Protein AF-D7MYG1-F1 (afdb_monomer_lite)

Foldseek 3Di:
DDDDCVVLVVVLVVLVVQADPVRFGDDDDQDDDDPNPDTDRPPCCSRVVSVVSNVVSCCVVPVPPPPD

Secondary structure (DSSP, 8-state):
----SHHHHHHHHHHHHT--TTS-----S--EEETTTEEE--TTHHHHHHHHHHHHHHHHHH-S-S--

Radius of gyration: 15.65 Å; chains: 1; bounding box: 33×40×45 Å

Structure (mmCIF, N/CA/C/O backbone):
data_AF-D7MYG1-F1
#
_entry.id   AF-D7MYG1-F1
#
loop_
_atom_site.group_PDB
_atom_site.id
_atom_site.type_symbol
_atom_site.label_atom_id
_atom_site.label_alt_id
_atom_site.label_comp_id
_atom_site.label_asym_id
_atom_site.label_entity_id
_atom_site.label_seq_id
_atom_site.pdbx_PDB_ins_code
_atom_site.Cartn_x
_atom_site.Cartn_y
_atom_site.Cartn_z
_atom_site.occupancy
_atom_site.B_iso_or_equiv
_atom_site.auth_seq_id
_atom_site.auth_comp_id
_atom_site.auth_asym_id
_atom_site.auth_atom_id
_atom_site.pdbx_PDB_model_num
ATOM 1 N N . ALA A 1 1 ? -5.395 22.926 8.690 1.00 77.44 1 ALA A N 1
ATOM 2 C CA . ALA A 1 1 ? -6.520 22.754 7.751 1.00 77.44 1 ALA A CA 1
ATOM 3 C C . ALA A 1 1 ? -7.094 21.363 7.959 1.00 77.44 1 ALA A C 1
ATOM 5 O O . ALA A 1 1 ? -6.311 20.419 8.022 1.00 77.44 1 ALA A O 1
ATOM 6 N N . GLU A 1 2 ? -8.409 21.251 8.119 1.00 83.12 2 GLU A N 1
ATOM 7 C CA . GLU A 1 2 ? -9.114 19.966 8.174 1.00 83.12 2 GLU A CA 1
ATOM 8 C C . GLU A 1 2 ? -9.004 19.263 6.810 1.00 83.12 2 GLU A C 1
ATOM 10 O O . GLU A 1 2 ? -9.076 19.921 5.770 1.00 83.12 2 GLU A O 1
ATOM 15 N N . ARG A 1 3 ? -8.738 17.952 6.799 1.00 85.38 3 ARG A N 1
ATOM 16 C CA . ARG A 1 3 ? -8.601 17.152 5.570 1.00 85.38 3 ARG A CA 1
ATOM 17 C C . ARG A 1 3 ? -9.744 16.145 5.494 1.00 85.38 3 ARG A C 1
ATOM 19 O O . ARG A 1 3 ? -10.010 15.470 6.481 1.00 85.38 3 ARG A O 1
ATOM 26 N N . ASP A 1 4 ? -10.360 16.008 4.321 1.00 91.69 4 ASP A N 1
ATOM 27 C CA . ASP A 1 4 ? -11.380 14.985 4.059 1.00 91.69 4 ASP A CA 1
ATOM 28 C C . ASP A 1 4 ? -10.782 13.567 4.211 1.00 91.69 4 ASP A C 1
ATOM 30 O O . ASP A 1 4 ? -9.799 13.253 3.528 1.00 91.69 4 ASP A O 1
ATOM 34 N N . PRO A 1 5 ? -11.340 12.696 5.077 1.00 91.00 5 PRO A N 1
ATOM 35 C CA . PRO A 1 5 ? -10.851 11.331 5.268 1.00 91.00 5 PRO A CA 1
ATOM 36 C C . PRO A 1 5 ? -11.308 10.351 4.171 1.00 91.00 5 PRO A C 1
ATOM 38 O O . PRO A 1 5 ? -10.782 9.239 4.076 1.00 91.00 5 PRO A O 1
ATOM 41 N N . THR A 1 6 ? -12.251 10.733 3.304 1.00 95.19 6 THR A N 1
ATOM 42 C CA . THR A 1 6 ? -12.813 9.861 2.256 1.00 95.19 6 THR A CA 1
ATOM 43 C C . THR A 1 6 ? -11.754 9.187 1.367 1.00 95.19 6 THR A C 1
ATOM 45 O O . THR A 1 6 ? -11.878 7.981 1.118 1.00 95.19 6 THR A O 1
ATOM 48 N N . PRO A 1 7 ? -10.689 9.875 0.902 1.00 95.94 7 PRO A N 1
ATOM 49 C CA . PRO A 1 7 ? -9.637 9.237 0.112 1.00 95.94 7 PRO A CA 1
ATOM 50 C C . PRO A 1 7 ? -8.902 8.125 0.874 1.00 95.94 7 PRO A C 1
ATOM 52 O O . PRO A 1 7 ? -8.610 7.082 0.289 1.00 95.94 7 PRO A O 1
ATOM 55 N N . LEU A 1 8 ? -8.664 8.302 2.180 1.00 95.12 8 LEU A N 1
ATOM 56 C CA . LEU A 1 8 ? -8.018 7.292 3.027 1.00 95.12 8 LEU A CA 1
ATOM 57 C C . LEU A 1 8 ? -8.895 6.045 3.172 1.00 95.12 8 LEU A C 1
ATOM 59 O O . LEU A 1 8 ? -8.405 4.931 2.999 1.00 95.12 8 LEU A O 1
ATOM 63 N N . HIS A 1 9 ? -10.199 6.218 3.411 1.00 96.38 9 HIS A N 1
ATOM 64 C CA . HIS A 1 9 ? -11.139 5.095 3.498 1.00 96.38 9 HIS A CA 1
ATOM 65 C C . HIS A 1 9 ? -11.220 4.300 2.188 1.00 96.38 9 HIS A C 1
ATOM 67 O O . HIS A 1 9 ? -11.245 3.068 2.205 1.00 96.38 9 HIS A O 1
ATOM 73 N N . ARG A 1 10 ? -11.224 4.989 1.038 1.00 98.06 10 ARG A N 1
ATOM 74 C CA . ARG A 1 10 ? -11.227 4.337 -0.282 1.00 98.06 10 ARG A CA 1
ATOM 75 C C . ARG A 1 10 ? -9.934 3.567 -0.540 1.00 98.06 10 ARG A C 1
ATOM 77 O O . ARG A 1 10 ? -10.003 2.434 -1.011 1.00 98.06 10 ARG A O 1
ATOM 84 N N . ALA A 1 11 ? -8.784 4.149 -0.196 1.00 97.88 11 ALA A N 1
ATOM 85 C CA . ALA A 1 11 ? -7.490 3.485 -0.321 1.00 97.88 11 ALA A CA 1
ATOM 86 C C . ALA A 1 11 ? -7.409 2.231 0.565 1.00 97.88 11 ALA A C 1
ATOM 88 O O . ALA A 1 11 ? -7.050 1.161 0.080 1.00 97.88 11 ALA A O 1
ATOM 89 N N . ALA A 1 12 ? -7.821 2.329 1.832 1.00 98.00 12 ALA A N 1
ATOM 90 C CA . ALA A 1 12 ? -7.843 1.188 2.744 1.00 98.00 12 ALA A CA 1
ATOM 91 C C . ALA A 1 12 ? -8.770 0.074 2.246 1.00 98.00 12 ALA A C 1
ATOM 93 O O . ALA A 1 12 ? -8.376 -1.091 2.242 1.00 98.00 12 ALA A O 1
ATOM 94 N N . LYS A 1 13 ? -9.971 0.428 1.762 1.00 98.31 13 LYS A N 1
ATOM 95 C CA . LYS A 1 13 ? -10.897 -0.538 1.158 1.00 98.31 13 LYS A CA 1
ATOM 96 C C . LYS A 1 13 ? -10.243 -1.264 -0.013 1.00 98.31 13 LYS A C 1
ATOM 98 O O . LYS A 1 13 ? -10.278 -2.486 -0.026 1.00 98.31 13 LYS A O 1
ATOM 103 N N . LEU A 1 14 ? -9.629 -0.531 -0.946 1.00 98.31 14 LEU A N 1
ATOM 104 C CA . LEU A 1 14 ? -8.949 -1.118 -2.103 1.00 98.31 14 LEU A CA 1
ATOM 105 C C . LEU A 1 14 ? -7.867 -2.112 -1.671 1.00 98.31 14 LEU A C 1
ATOM 107 O O . LEU A 1 14 ? -7.851 -3.236 -2.171 1.00 98.31 14 LEU A O 1
ATOM 111 N N . ILE A 1 15 ? -7.002 -1.713 -0.732 1.00 98.19 15 ILE A N 1
ATOM 112 C CA . ILE A 1 15 ? -5.931 -2.571 -0.219 1.00 98.19 15 ILE A CA 1
ATOM 113 C C . ILE A 1 15 ? -6.533 -3.840 0.394 1.00 98.19 15 ILE A C 1
ATOM 115 O O . ILE A 1 15 ? -6.192 -4.932 -0.041 1.00 98.19 15 ILE A O 1
ATOM 119 N N . ILE A 1 16 ? -7.486 -3.717 1.324 1.00 98.06 16 ILE A N 1
ATOM 120 C CA . ILE A 1 16 ? -8.121 -4.8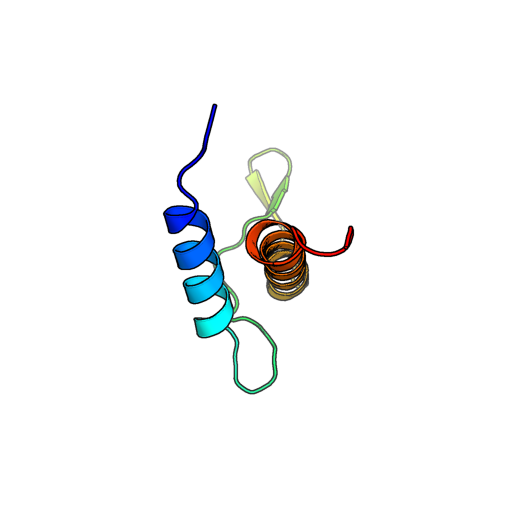73 1.983 1.00 98.06 16 ILE A CA 1
ATOM 121 C C . ILE A 1 16 ? -8.754 -5.817 0.956 1.00 98.06 16 ILE A C 1
ATOM 123 O O . ILE A 1 16 ? -8.549 -7.023 1.020 1.00 98.06 16 ILE A O 1
ATOM 127 N N . THR A 1 17 ? -9.482 -5.282 -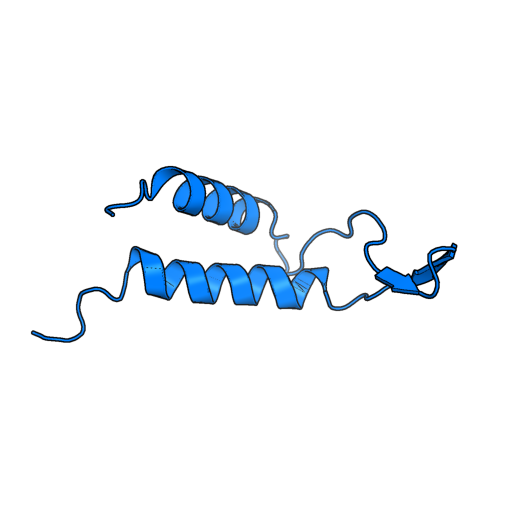0.028 1.00 98.31 17 THR A N 1
ATOM 128 C CA . THR A 1 17 ? -10.144 -6.106 -1.054 1.00 98.31 17 THR A CA 1
ATOM 129 C C . THR A 1 17 ? -9.187 -6.732 -2.063 1.00 98.31 17 THR A C 1
ATOM 131 O O . THR A 1 17 ? -9.600 -7.604 -2.818 1.00 98.31 17 THR A O 1
ATOM 134 N N . SER A 1 18 ? -7.932 -6.285 -2.106 1.00 97.69 18 SER A N 1
ATOM 135 C CA . SER A 1 18 ? -6.911 -6.848 -2.994 1.00 97.69 18 SER A CA 1
ATOM 136 C C . SER A 1 18 ? -6.135 -8.000 -2.351 1.00 97.69 18 SER A C 1
ATOM 138 O O . SER A 1 18 ? -5.331 -8.628 -3.036 1.00 97.69 18 SER A O 1
ATOM 140 N N . GLN A 1 19 ? -6.327 -8.260 -1.052 1.00 98.25 19 GLN A N 1
ATOM 141 C CA . GLN A 1 19 ? -5.649 -9.346 -0.350 1.00 98.25 19 GLN A CA 1
ATOM 142 C C . GLN A 1 19 ? -6.201 -10.705 -0.801 1.00 98.25 19 GLN A C 1
ATOM 144 O O . GLN A 1 19 ? -7.413 -10.892 -0.922 1.00 98.25 19 GLN A O 1
ATOM 149 N N . LEU A 1 20 ? -5.305 -11.658 -1.050 1.00 98.38 20 LEU A N 1
ATOM 150 C CA . LEU A 1 20 ? -5.656 -13.037 -1.374 1.00 98.38 20 LEU A CA 1
ATOM 151 C C . LEU A 1 20 ? -6.117 -13.785 -0.116 1.00 98.38 20 LEU A C 1
ATOM 153 O O . LEU A 1 20 ? -5.791 -13.405 1.008 1.00 98.38 20 LEU A O 1
ATOM 157 N N . GLU A 1 21 ? -6.812 -14.908 -0.295 1.00 97.75 21 GLU A N 1
ATOM 158 C CA . GLU A 1 21 ? -7.302 -15.736 0.821 1.00 97.75 21 GLU A CA 1
ATOM 159 C C . GLU A 1 21 ? -6.181 -16.222 1.755 1.00 97.75 21 GLU A C 1
ATOM 161 O O . GLU A 1 21 ? -6.396 -16.407 2.950 1.00 97.75 21 GLU A O 1
ATOM 166 N N . ASN A 1 22 ? -4.967 -16.398 1.227 1.00 97.38 22 ASN A N 1
ATOM 167 C CA . ASN A 1 22 ? -3.792 -16.808 1.997 1.00 97.38 22 ASN A CA 1
ATOM 168 C C . ASN A 1 22 ? -3.077 -15.644 2.713 1.00 97.38 22 ASN A C 1
ATOM 170 O O . ASN A 1 22 ? -2.049 -15.865 3.353 1.00 97.38 22 ASN A O 1
ATOM 174 N N . GLY A 1 23 ? -3.581 -14.416 2.583 1.00 96.81 23 GLY A N 1
ATOM 175 C CA . GLY A 1 23 ? -3.008 -13.216 3.185 1.00 96.81 23 GLY A CA 1
ATOM 176 C C . GLY A 1 23 ? -1.910 -12.518 2.371 1.00 96.81 23 GLY A C 1
ATOM 177 O O . GLY A 1 23 ? -1.518 -11.418 2.765 1.00 96.81 23 GLY A O 1
ATOM 178 N N . ASP A 1 24 ? -1.436 -13.100 1.260 1.00 97.25 24 ASP A N 1
ATOM 179 C CA . ASP A 1 24 ? -0.519 -12.440 0.311 1.00 97.25 24 ASP A CA 1
ATOM 180 C C . ASP A 1 24 ? -1.286 -11.399 -0.526 1.00 97.25 24 ASP A C 1
ATOM 182 O O . ASP A 1 24 ? -2.520 -11.345 -0.543 1.00 97.25 24 ASP A O 1
ATOM 186 N N . PHE A 1 25 ? -0.544 -10.580 -1.257 1.00 97.94 25 PHE A N 1
ATOM 187 C CA . PHE A 1 25 ? -1.080 -9.652 -2.244 1.00 97.94 25 PHE A CA 1
ATOM 188 C C . PHE A 1 25 ? -0.630 -10.063 -3.650 1.00 97.94 25 PHE A C 1
ATOM 190 O O . PHE A 1 25 ? 0.485 -10.565 -3.824 1.00 97.94 25 PHE A O 1
ATOM 197 N N . PRO A 1 26 ? -1.460 -9.846 -4.685 1.00 97.19 26 PRO A N 1
ATOM 198 C CA . PRO A 1 26 ? -1.102 -10.195 -6.052 1.00 97.19 26 PRO A CA 1
ATOM 199 C C . PRO A 1 26 ? 0.119 -9.397 -6.531 1.00 97.19 26 PRO A C 1
ATOM 201 O O . PRO A 1 26 ? 0.287 -8.216 -6.221 1.00 97.19 26 PRO A O 1
ATOM 204 N N . GLN A 1 27 ? 0.973 -10.042 -7.327 1.00 96.12 27 GLN A N 1
ATOM 205 C CA . GLN A 1 27 ? 2.085 -9.371 -7.996 1.00 96.12 27 GLN A CA 1
ATOM 206 C C . GLN A 1 27 ? 1.545 -8.356 -9.019 1.00 96.12 27 GLN A C 1
ATOM 208 O O . GLN A 1 27 ? 0.725 -8.702 -9.865 1.00 96.12 27 GLN A O 1
ATOM 213 N N . GLN A 1 28 ? 2.039 -7.119 -8.949 1.00 95.00 28 GLN A N 1
ATOM 214 C CA . GLN A 1 28 ? 1.775 -6.049 -9.920 1.00 95.00 28 GLN A CA 1
ATOM 215 C C . GLN A 1 28 ? 3.023 -5.783 -10.784 1.00 95.00 28 GLN A C 1
ATOM 217 O O . GLN A 1 28 ? 3.977 -6.567 -10.765 1.00 95.00 28 GLN A O 1
ATOM 222 N N . GLU A 1 29 ? 3.022 -4.689 -11.545 1.00 96.06 29 GLU A N 1
ATOM 223 C CA . GLU A 1 29 ? 4.158 -4.243 -12.360 1.00 96.06 29 GLU A CA 1
ATOM 224 C C . GLU A 1 29 ? 5.443 -4.045 -11.532 1.00 96.06 29 GLU A C 1
ATOM 226 O O . GLU A 1 29 ? 5.416 -3.869 -10.310 1.00 96.06 29 GLU A O 1
ATOM 231 N N . ILE A 1 30 ? 6.601 -4.093 -12.199 1.00 94.94 30 ILE A N 1
ATOM 232 C CA . ILE A 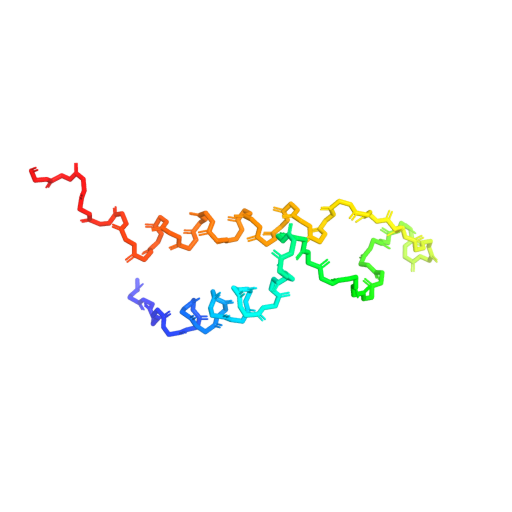1 30 ? 7.895 -3.887 -11.542 1.00 94.94 30 ILE A CA 1
ATOM 233 C C . ILE A 1 30 ? 8.043 -2.405 -11.183 1.00 94.94 30 ILE A C 1
ATOM 235 O O . ILE A 1 30 ? 8.067 -1.551 -12.062 1.00 94.94 30 ILE A O 1
ATOM 239 N N . LEU A 1 31 ? 8.182 -2.115 -9.888 1.00 92.31 31 LEU A N 1
ATOM 240 C CA . LEU A 1 31 ? 8.269 -0.745 -9.367 1.00 92.31 31 LEU A CA 1
ATOM 241 C C . LEU A 1 31 ? 9.706 -0.248 -9.164 1.00 92.31 31 LEU A C 1
ATOM 243 O O . LEU A 1 31 ? 9.944 0.956 -9.115 1.00 92.31 31 LEU A O 1
ATOM 247 N N . GLY A 1 32 ? 10.663 -1.157 -8.974 1.00 95.00 32 GLY A N 1
ATOM 248 C CA . GLY A 1 32 ? 12.041 -0.783 -8.685 1.00 95.00 32 GLY A CA 1
ATOM 249 C C . GLY A 1 32 ? 12.771 -0.320 -9.939 1.00 95.00 32 GLY A C 1
ATOM 250 O O . GLY A 1 32 ? 12.702 -0.984 -10.970 1.00 95.00 32 GLY A O 1
ATOM 251 N N . VAL A 1 33 ? 13.513 0.782 -9.838 1.00 97.12 33 VAL A N 1
ATOM 252 C CA . VAL A 1 33 ? 14.378 1.281 -10.911 1.00 97.12 33 VAL A CA 1
ATOM 253 C C . VAL A 1 33 ? 15.732 1.707 -10.348 1.00 97.12 33 VAL A C 1
ATOM 255 O O . VAL A 1 33 ? 15.815 2.371 -9.315 1.00 97.12 33 VAL A O 1
ATOM 258 N N . PHE A 1 34 ? 16.804 1.332 -11.038 1.00 96.81 34 PHE A N 1
ATOM 259 C CA . PHE A 1 34 ? 18.174 1.745 -10.767 1.00 96.81 34 PHE A CA 1
ATOM 260 C C . PHE A 1 34 ? 18.772 2.400 -12.011 1.00 96.81 34 PHE A C 1
ATOM 262 O O . PHE A 1 34 ? 18.645 1.888 -13.125 1.00 96.81 34 PHE A O 1
ATOM 269 N N . MET A 1 35 ? 19.399 3.564 -11.822 1.00 95.69 35 MET A N 1
ATOM 270 C CA . MET A 1 35 ? 19.981 4.375 -12.903 1.00 95.69 35 MET A CA 1
ATOM 271 C C . MET A 1 35 ? 19.035 4.550 -14.110 1.00 95.69 35 MET A C 1
ATOM 273 O O . MET A 1 35 ? 19.455 4.454 -15.262 1.00 95.69 35 MET A O 1
ATOM 277 N N . ASN A 1 36 ? 17.743 4.771 -13.837 1.00 92.50 36 ASN A N 1
ATOM 278 C CA . ASN A 1 36 ? 16.663 5.023 -14.806 1.00 92.50 36 ASN A CA 1
ATOM 279 C C . ASN A 1 36 ? 16.390 3.926 -15.853 1.00 92.50 36 ASN A C 1
ATOM 281 O O . ASN A 1 36 ? 15.456 4.067 -16.634 1.00 92.50 36 ASN A O 1
ATOM 285 N N . THR A 1 37 ? 17.186 2.860 -15.900 1.00 94.19 37 THR A N 1
ATOM 286 C CA . THR A 1 37 ? 17.157 1.872 -16.993 1.00 94.19 37 THR A CA 1
ATOM 287 C C . THR A 1 37 ? 17.128 0.431 -16.497 1.00 94.19 37 THR A C 1
ATOM 289 O O . THR A 1 37 ? 16.618 -0.444 -17.191 1.00 94.19 37 THR A O 1
ATOM 292 N N . CYS A 1 38 ? 17.641 0.165 -15.294 1.00 95.69 38 CYS A N 1
ATOM 293 C CA . CYS A 1 38 ? 17.666 -1.171 -14.715 1.00 95.69 38 CYS A CA 1
ATOM 294 C C . CYS A 1 38 ? 16.432 -1.386 -13.834 1.00 95.69 38 CYS A C 1
ATOM 296 O O . CYS A 1 38 ? 16.291 -0.740 -12.797 1.00 95.69 38 CYS A O 1
ATOM 298 N N . MET A 1 39 ? 15.542 -2.292 -14.238 1.00 97.75 39 MET A N 1
ATOM 299 C CA . MET A 1 39 ? 14.339 -2.627 -13.475 1.00 97.75 39 MET A CA 1
ATOM 300 C C . MET A 1 39 ? 14.661 -3.631 -12.362 1.00 97.75 39 MET A C 1
ATOM 302 O O . MET A 1 39 ? 15.286 -4.662 -12.607 1.00 97.75 39 MET A O 1
ATOM 306 N N . LEU A 1 40 ? 14.214 -3.344 -11.139 1.00 96.50 40 LEU A N 1
ATOM 307 C CA . LEU A 1 40 ? 14.474 -4.148 -9.944 1.00 96.50 40 LEU A CA 1
ATOM 30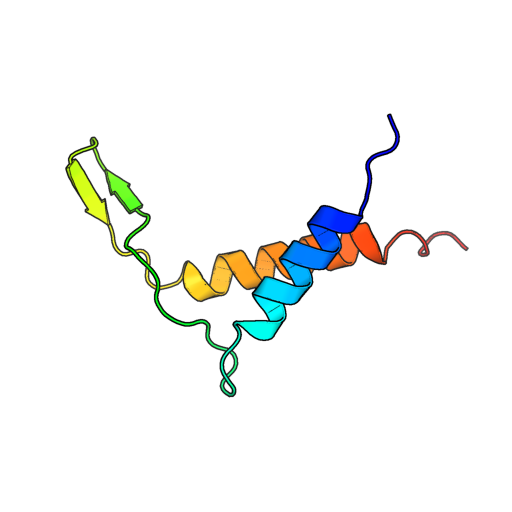8 C C . LEU A 1 40 ? 13.183 -4.766 -9.400 1.00 96.50 40 LEU A C 1
ATOM 310 O O . LEU A 1 40 ? 12.226 -4.065 -9.063 1.00 96.50 40 LEU A O 1
ATOM 314 N N . HIS A 1 41 ? 13.174 -6.093 -9.255 1.00 96.38 41 HIS A N 1
ATOM 315 C CA . HIS A 1 41 ? 12.060 -6.820 -8.647 1.00 96.38 41 HIS A CA 1
ATOM 316 C C . HIS A 1 41 ? 12.224 -6.920 -7.127 1.00 96.38 41 HIS A C 1
ATOM 318 O O . HIS A 1 41 ? 12.960 -7.758 -6.610 1.00 96.38 41 HIS A O 1
ATOM 324 N N . TYR A 1 42 ? 11.493 -6.081 -6.397 1.00 96.62 42 TYR A N 1
ATOM 325 C CA . TYR A 1 42 ? 11.388 -6.168 -4.941 1.00 96.62 42 TYR A CA 1
ATOM 326 C C . TYR A 1 42 ? 10.215 -7.069 -4.535 1.00 96.62 42 TYR A C 1
ATOM 328 O O . TYR A 1 42 ? 9.116 -6.593 -4.256 1.00 96.62 42 TYR A O 1
ATOM 336 N N . ALA A 1 43 ? 10.439 -8.386 -4.498 1.00 95.50 43 ALA A N 1
ATOM 337 C CA . ALA A 1 43 ? 9.378 -9.377 -4.275 1.00 95.50 43 ALA A CA 1
ATOM 338 C C . ALA A 1 43 ? 8.558 -9.158 -2.985 1.00 95.50 43 ALA A C 1
ATOM 340 O O . ALA A 1 43 ? 7.361 -9.438 -2.958 1.00 95.50 43 ALA A O 1
ATOM 341 N N . THR A 1 44 ? 9.177 -8.636 -1.923 1.00 96.94 44 THR A N 1
ATOM 342 C CA . THR A 1 44 ? 8.526 -8.424 -0.619 1.00 96.94 44 THR A CA 1
ATOM 343 C C . THR A 1 44 ? 7.642 -7.178 -0.567 1.00 96.94 44 THR A C 1
ATOM 345 O O . THR A 1 44 ? 6.772 -7.091 0.299 1.00 96.94 44 THR A O 1
ATOM 348 N N . TYR A 1 45 ? 7.798 -6.229 -1.498 1.00 97.50 45 TYR A N 1
ATOM 349 C CA . TYR A 1 45 ? 7.099 -4.937 -1.461 1.00 97.50 45 TYR A CA 1
ATOM 350 C C . TYR A 1 45 ? 5.581 -5.074 -1.541 1.00 97.50 45 TYR A C 1
ATOM 352 O O . TYR A 1 45 ? 4.870 -4.302 -0.897 1.00 97.50 45 TYR A O 1
ATOM 360 N N . ARG A 1 46 ? 5.091 -6.096 -2.251 1.00 96.75 46 ARG A N 1
ATOM 361 C CA . ARG A 1 46 ? 3.656 -6.394 -2.327 1.00 96.75 46 ARG A CA 1
ATOM 362 C C . ARG A 1 46 ? 3.044 -6.741 -0.969 1.00 96.75 46 ARG A C 1
ATOM 364 O O . ARG A 1 46 ? 1.857 -6.550 -0.798 1.00 96.75 46 ARG A O 1
ATOM 371 N N . ASN A 1 47 ? 3.838 -7.187 0.004 1.00 97.75 47 ASN A N 1
ATOM 372 C CA . ASN A 1 47 ? 3.361 -7.492 1.354 1.00 97.75 47 ASN A CA 1
ATOM 373 C C . ASN A 1 47 ? 3.700 -6.380 2.345 1.00 97.75 47 ASN A C 1
ATOM 375 O O . ASN A 1 47 ? 2.853 -5.956 3.130 1.00 97.75 47 ASN A O 1
ATOM 379 N N . THR A 1 48 ? 4.934 -5.873 2.293 1.00 98.00 48 THR A N 1
ATOM 380 C CA . THR A 1 48 ? 5.425 -4.883 3.256 1.00 98.00 48 THR A CA 1
ATOM 381 C C . THR A 1 48 ? 4.644 -3.572 3.188 1.00 98.00 48 THR A C 1
ATOM 383 O O . THR A 1 48 ? 4.229 -3.059 4.228 1.00 98.00 48 THR A O 1
ATOM 386 N N . PHE A 1 49 ? 4.414 -3.028 1.989 1.00 98.00 49 PHE A N 1
ATOM 387 C CA . PHE A 1 49 ? 3.783 -1.714 1.862 1.00 98.00 49 PHE A CA 1
ATOM 388 C C . PHE A 1 49 ? 2.276 -1.724 2.118 1.00 98.00 49 PHE A C 1
ATOM 390 O O . PHE A 1 49 ? 1.825 -0.842 2.848 1.00 98.00 49 PHE A O 1
ATOM 397 N N . PRO A 1 50 ? 1.488 -2.699 1.627 1.00 98.06 50 PRO A N 1
ATOM 398 C CA . PRO A 1 50 ? 0.080 -2.805 2.006 1.00 98.06 50 PRO A CA 1
ATOM 399 C C . PRO A 1 50 ? -0.132 -2.9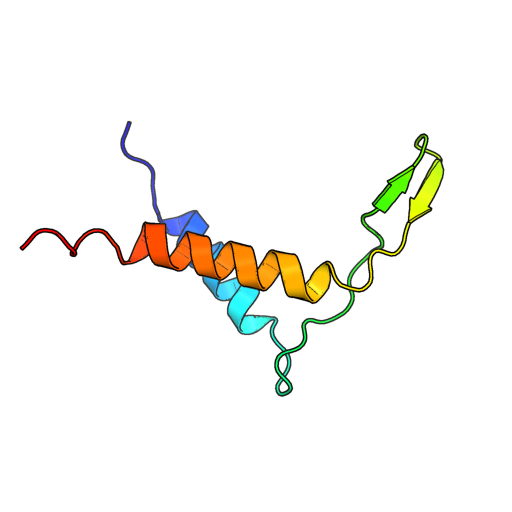59 3.511 1.00 98.06 50 PRO A C 1
ATOM 401 O O . PRO A 1 50 ? -0.979 -2.270 4.080 1.00 98.06 50 PRO A O 1
ATOM 404 N N . LEU A 1 51 ? 0.679 -3.788 4.179 1.00 97.75 51 LEU A N 1
ATOM 405 C CA . LEU A 1 51 ? 0.591 -3.959 5.629 1.00 97.75 51 LEU A CA 1
ATOM 406 C C .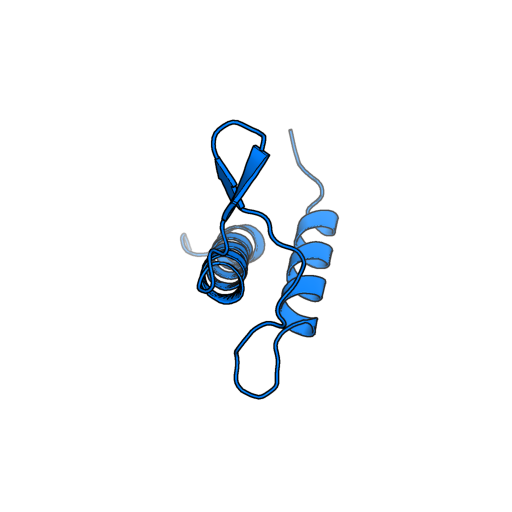 LEU A 1 51 ? 0.901 -2.653 6.370 1.00 97.75 51 LEU A C 1
ATOM 408 O O . LEU A 1 51 ? 0.158 -2.257 7.270 1.00 97.75 51 LEU A O 1
ATOM 412 N N . TRP A 1 52 ? 1.971 -1.961 5.974 1.00 98.31 52 TRP A N 1
ATOM 413 C CA . TRP A 1 52 ? 2.333 -0.685 6.583 1.00 98.31 52 TRP A CA 1
ATOM 414 C C . TRP A 1 52 ? 1.259 0.384 6.335 1.00 98.31 52 TRP A C 1
ATOM 416 O O . TRP A 1 52 ? 0.834 1.060 7.272 1.00 98.31 52 TRP A O 1
ATOM 426 N N . ALA A 1 53 ? 0.737 0.486 5.112 1.00 98.00 53 ALA A N 1
ATOM 427 C CA . ALA A 1 53 ? -0.327 1.426 4.776 1.00 98.00 53 ALA A CA 1
ATOM 428 C C . ALA A 1 53 ? -1.597 1.194 5.614 1.00 98.00 53 ALA A C 1
ATOM 430 O O . ALA A 1 53 ? -2.182 2.155 6.114 1.00 98.00 53 ALA A O 1
ATOM 431 N N . LEU A 1 54 ? -1.999 -0.063 5.833 1.00 97.31 54 LEU A N 1
ATOM 432 C CA . LEU A 1 54 ? -3.138 -0.389 6.700 1.00 97.31 54 LEU A CA 1
ATOM 433 C C . LEU A 1 54 ? -2.863 -0.076 8.176 1.00 97.31 54 LEU A C 1
ATOM 435 O O . LEU A 1 54 ? -3.765 0.382 8.881 1.00 97.31 54 LEU A O 1
ATOM 439 N N . ALA A 1 55 ? -1.630 -0.278 8.646 1.00 96.94 55 ALA A N 1
ATOM 440 C CA . ALA A 1 55 ? -1.238 0.094 10.002 1.00 96.94 55 ALA A CA 1
ATOM 441 C C . ALA A 1 55 ? -1.331 1.613 10.223 1.00 96.94 55 ALA A C 1
ATOM 443 O O . ALA A 1 55 ? -1.878 2.049 11.236 1.00 96.94 55 ALA A O 1
ATOM 444 N N . GLU A 1 56 ? -0.859 2.419 9.269 1.00 96.19 56 GLU A N 1
ATOM 445 C CA . GLU A 1 56 ? -0.984 3.881 9.330 1.00 96.19 56 GLU A CA 1
ATOM 446 C C . GLU A 1 56 ? -2.441 4.337 9.201 1.00 96.19 56 GLU A C 1
ATOM 448 O O . GLU A 1 56 ? -2.892 5.186 9.972 1.00 96.19 56 GLU A O 1
ATOM 453 N N . TYR A 1 57 ? -3.219 3.717 8.308 1.00 95.50 57 TYR A N 1
ATOM 454 C CA . TYR A 1 57 ? -4.656 3.970 8.206 1.00 95.50 57 TYR A CA 1
ATOM 455 C C . TYR A 1 57 ? -5.373 3.704 9.533 1.00 95.50 57 TYR A C 1
ATOM 457 O O . TYR A 1 57 ? -6.185 4.523 9.959 1.00 95.50 57 TYR A O 1
ATOM 465 N N . ARG A 1 58 ? -5.042 2.610 10.234 1.00 94.31 58 ARG A N 1
ATOM 466 C CA . ARG A 1 58 ? -5.626 2.308 11.547 1.00 94.31 58 ARG A CA 1
ATOM 467 C C . ARG A 1 58 ? -5.363 3.429 12.553 1.00 94.31 58 ARG A C 1
ATOM 469 O O . ARG A 1 58 ? -6.280 3.811 13.275 1.00 94.31 58 ARG A O 1
ATOM 476 N N . LYS A 1 59 ? -4.135 3.957 12.599 1.00 92.75 59 LYS A N 1
ATOM 477 C CA . LYS A 1 59 ? -3.791 5.077 13.489 1.00 92.75 59 LYS A CA 1
ATOM 478 C C . LYS A 1 59 ? -4.598 6.326 13.131 1.00 92.75 59 LYS A C 1
ATOM 480 O O . LYS A 1 59 ? -5.205 6.927 14.008 1.00 92.75 59 LYS A O 1
ATOM 485 N N . ALA A 1 60 ? -4.654 6.669 11.846 1.00 90.00 60 ALA A N 1
ATOM 486 C CA . ALA A 1 60 ? -5.331 7.872 11.369 1.00 90.00 60 ALA A CA 1
ATOM 487 C C . ALA A 1 60 ? -6.863 7.818 11.507 1.00 90.00 60 ALA A C 1
ATOM 489 O O . ALA A 1 60 ? -7.482 8.843 11.773 1.00 90.00 60 ALA A O 1
ATOM 490 N N . ALA A 1 61 ? -7.474 6.647 11.315 1.00 88.31 61 ALA A N 1
ATOM 491 C CA . ALA A 1 61 ? -8.927 6.486 11.314 1.00 88.31 61 ALA A CA 1
ATOM 492 C C . ALA A 1 61 ? -9.516 6.131 12.690 1.00 88.31 61 ALA A C 1
ATOM 494 O O . ALA A 1 61 ? -10.702 6.372 12.902 1.00 88.31 61 ALA A O 1
ATOM 495 N N . PHE A 1 62 ? -8.729 5.543 13.603 1.00 81.88 62 PHE A N 1
ATOM 496 C CA . PHE A 1 62 ? -9.262 4.974 14.851 1.00 81.88 62 PHE A CA 1
ATOM 497 C C . PHE A 1 62 ? -8.498 5.334 16.136 1.00 81.88 62 PHE A C 1
ATOM 499 O O . PHE A 1 62 ? -9.036 5.090 17.212 1.00 81.88 62 PHE A O 1
ATOM 506 N N . LEU A 1 63 ? -7.282 5.900 16.091 1.00 64.25 63 LEU A N 1
ATOM 507 C CA . LEU A 1 63 ? -6.523 6.241 17.313 1.00 64.25 63 LEU A CA 1
ATOM 508 C C . LEU A 1 63 ? -6.706 7.692 17.788 1.00 64.25 63 LEU A C 1
ATOM 510 O O . LEU A 1 63 ? -5.812 8.270 18.396 1.00 64.25 63 LEU A O 1
ATOM 514 N N . THR A 1 64 ? -7.895 8.261 17.601 1.00 57.44 64 THR A N 1
ATOM 515 C CA . THR A 1 64 ? -8.333 9.494 18.284 1.00 57.44 64 THR A CA 1
ATOM 516 C C . THR A 1 64 ? -8.974 9.250 19.661 1.00 57.44 64 THR A C 1
ATOM 518 O O . THR A 1 64 ? -9.506 10.183 20.251 1.00 57.44 64 THR A O 1
ATOM 521 N N . HIS A 1 65 ? -8.897 8.033 20.217 1.00 52.97 65 HIS A N 1
ATOM 522 C CA . HIS A 1 65 ? -9.431 7.705 21.550 1.00 52.97 65 HIS A CA 1
ATOM 523 C C . HIS A 1 65 ? -8.473 6.839 22.381 1.00 52.97 65 HIS A C 1
ATOM 525 O O . HIS A 1 65 ? -8.777 5.691 22.700 1.00 52.97 65 HIS A O 1
ATOM 531 N N . GLN A 1 66 ? -7.310 7.384 22.741 1.00 47.00 66 GLN A N 1
ATOM 532 C CA . GLN A 1 66 ? -6.496 6.820 23.827 1.00 47.00 66 GLN A CA 1
ATOM 533 C C . GLN A 1 66 ? -6.180 7.828 24.948 1.00 47.00 66 GLN A C 1
ATOM 535 O O . GLN A 1 66 ? -5.365 7.523 25.807 1.00 47.00 66 GLN A O 1
ATOM 540 N N . ASP A 1 67 ? -6.891 8.964 24.970 1.00 42.28 67 ASP A N 1
ATOM 541 C CA . ASP A 1 67 ? -6.903 9.947 26.064 1.00 42.28 67 ASP A CA 1
ATOM 542 C C . ASP A 1 67 ? -8.350 10.207 26.546 1.00 42.28 67 ASP A C 1
ATOM 544 O O . ASP A 1 67 ? -8.896 11.299 26.373 1.00 42.28 67 ASP A O 1
ATOM 548 N N . LEU A 1 68 ? -8.992 9.180 27.118 1.00 43.00 68 LEU A N 1
ATOM 549 C CA . LEU A 1 68 ? -10.096 9.314 28.082 1.00 43.00 68 LEU A CA 1
ATOM 550 C C . LEU A 1 68 ? -9.889 8.319 29.225 1.00 43.00 68 LEU A C 1
ATOM 552 O O . LEU A 1 68 ? -9.688 7.122 28.917 1.00 43.00 68 LEU A O 1
#

Sequence (68 aa):
AERDPTPLHRAAKLIITSQLENGDFPQQEILGVFMNTCMLHYATYRNTFPLWALAEYRKAAFLTHQDL

InterPro domains:
  IPR008930 Terpenoid cyclases/protein prenyltransferase alpha-alpha toroid [SSF48239] (3-60)
  IPR018333 Squalene cyclase [PTHR11764] (1-60)
  IPR032696 Squalene cyclase, C-terminal [PF13243] (8-59)

Organism: Arabidopsis lyrata subsp. lyrata (NCBI:txid81972)

pLDDT: mean 91.42, std 13.35, range [42.28, 98.38]